Protein AF-A0A955DPU0-F1 (afdb_monomer_lite)

Foldseek 3Di:
DPPPLVVLLVQLVVQCVVVVQKAFQVSSVVSVRDPVSVVVCPVVQQWDDLDVRMIGGNPDDDDPCSQVVSCCSVQVQKDFDDPQVCVVVVNDPDDDPDTHIDHPPPDDDDD

Sequence (111 aa):
MVRSSTNSIKHAEQVFRQHGGVLRTREALSAGVHPRTLYALRDSGRINRLARGLYRMADSAPAENPDLMTVAGRIPRGVICLVSALAFHEITTQIPHAVDLALPRGMTTPA

pLDDT: mean 90.45, std 8.49, range [48.56, 97.31]

Radius of gyration: 16.49 Å; chains: 1; bounding box: 42×21×48 Å

Structure (mmCIF, N/CA/C/O backbone):
data_AF-A0A955DPU0-F1
#
_entry.id   AF-A0A955DPU0-F1
#
loop_
_atom_site.group_PDB
_atom_site.id
_atom_site.type_symbol
_atom_site.label_atom_id
_atom_site.label_alt_id
_atom_site.label_comp_id
_atom_site.label_asym_id
_atom_site.label_entity_id
_atom_site.label_seq_id
_atom_site.pdbx_PDB_ins_code
_atom_site.Cartn_x
_atom_site.Cartn_y
_atom_site.Cartn_z
_atom_site.occupancy
_atom_site.B_iso_or_equiv
_atom_site.auth_seq_id
_atom_site.auth_comp_id
_atom_site.auth_asym_id
_atom_site.auth_atom_id
_atom_site.pdbx_PDB_model_num
ATOM 1 N N . MET A 1 1 ? -21.039 5.825 29.211 1.00 48.56 1 MET A N 1
ATOM 2 C CA . MET A 1 1 ? -21.238 5.265 27.852 1.00 48.56 1 MET A CA 1
ATOM 3 C C . MET A 1 1 ? -19.940 5.324 27.017 1.00 48.56 1 MET A C 1
ATOM 5 O O . MET A 1 1 ? -19.936 5.885 25.937 1.00 48.56 1 MET A O 1
ATOM 9 N N . VAL A 1 2 ? -18.811 4.775 27.504 1.00 55.69 2 VAL A N 1
ATOM 10 C CA . VAL A 1 2 ? -17.473 4.926 26.855 1.00 55.69 2 VAL A CA 1
ATOM 11 C C . VAL A 1 2 ? -16.869 3.583 26.396 1.00 55.69 2 VAL A C 1
ATOM 13 O O . VAL A 1 2 ? -15.933 3.548 25.607 1.00 55.69 2 VAL A O 1
ATOM 16 N N . ARG A 1 3 ? -17.426 2.445 26.833 1.00 54.84 3 ARG A N 1
ATOM 17 C CA . ARG A 1 3 ? -16.811 1.118 26.636 1.00 54.84 3 ARG A CA 1
ATOM 18 C C . ARG A 1 3 ? -16.886 0.577 25.199 1.00 54.84 3 ARG A C 1
ATOM 20 O O . ARG A 1 3 ? -15.986 -0.153 24.796 1.00 54.84 3 ARG A O 1
ATOM 27 N N . SER A 1 4 ? -17.902 0.948 24.417 1.00 62.66 4 SER A N 1
ATOM 28 C CA . SER A 1 4 ? -18.098 0.391 23.067 1.00 62.66 4 SER A CA 1
ATOM 29 C C . SER A 1 4 ? -17.116 0.953 22.032 1.00 62.66 4 SER A C 1
ATOM 31 O O . SER A 1 4 ? -16.575 0.189 21.237 1.00 62.66 4 SER A O 1
ATOM 33 N N . SER A 1 5 ? -16.812 2.257 22.077 1.00 70.19 5 SER A N 1
ATOM 34 C CA . SER A 1 5 ? -15.921 2.906 21.098 1.00 70.19 5 SER A CA 1
ATOM 35 C C . SER A 1 5 ? -14.485 2.384 21.163 1.00 70.19 5 SER A C 1
ATOM 37 O O . SER A 1 5 ? -13.857 2.171 20.128 1.00 70.19 5 SER A O 1
ATOM 39 N N . THR A 1 6 ? -13.971 2.114 22.366 1.00 81.31 6 THR A N 1
ATOM 40 C CA . THR A 1 6 ? -12.628 1.542 22.549 1.00 81.31 6 THR A CA 1
ATOM 41 C C . THR A 1 6 ? -12.530 0.138 21.957 1.00 81.31 6 THR A C 1
ATOM 43 O O . THR A 1 6 ? -11.495 -0.218 21.398 1.00 81.31 6 THR A O 1
ATOM 46 N N . ASN A 1 7 ? -13.607 -0.651 22.042 1.00 89.19 7 ASN A N 1
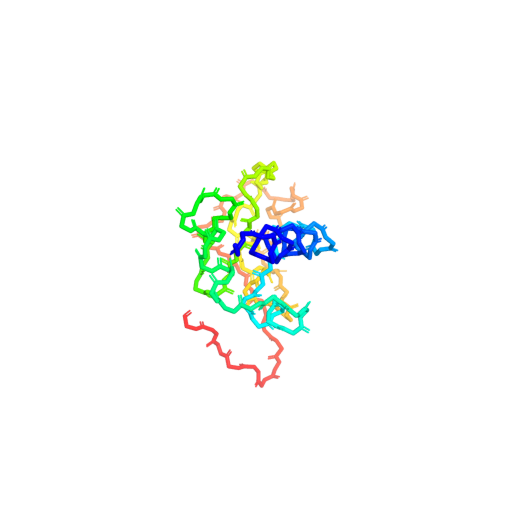ATOM 47 C CA . ASN A 1 7 ? -13.632 -1.994 21.469 1.00 89.19 7 ASN A CA 1
ATOM 48 C C . ASN A 1 7 ? -13.630 -1.946 19.934 1.00 89.19 7 ASN A C 1
ATOM 50 O O . ASN A 1 7 ? -12.864 -2.661 19.297 1.00 89.19 7 ASN A O 1
ATOM 54 N N . SER A 1 8 ? -14.404 -1.034 19.335 1.00 89.88 8 SER A N 1
ATOM 55 C CA . SER A 1 8 ? -14.409 -0.844 17.880 1.00 89.88 8 SER A CA 1
ATOM 56 C C . SER A 1 8 ? -13.043 -0.418 17.336 1.00 89.88 8 SER A C 1
ATOM 58 O O . SER A 1 8 ? -12.631 -0.920 16.294 1.00 89.88 8 SER A O 1
ATOM 60 N N . ILE A 1 9 ? -12.327 0.472 18.035 1.00 92.19 9 ILE A N 1
ATOM 61 C CA . ILE A 1 9 ? -10.972 0.893 17.638 1.00 92.19 9 ILE A CA 1
ATOM 62 C C . ILE A 1 9 ? -10.004 -0.292 17.699 1.00 92.19 9 ILE A C 1
ATOM 64 O O . ILE A 1 9 ? -9.310 -0.547 16.720 1.00 92.19 9 ILE A O 1
ATOM 68 N N . LYS A 1 10 ? -9.994 -1.045 18.807 1.00 92.69 10 LYS A N 1
ATOM 69 C CA . LYS A 1 10 ? -9.134 -2.232 18.951 1.00 92.69 10 LYS A CA 1
ATOM 70 C C . LYS A 1 10 ? -9.418 -3.283 17.880 1.00 92.69 10 LYS A C 1
ATOM 72 O O . LYS A 1 10 ? -8.486 -3.823 17.295 1.00 92.69 10 LYS A O 1
ATOM 77 N N . HIS A 1 11 ? -10.695 -3.547 17.607 1.00 93.56 11 HIS A N 1
ATOM 78 C CA . HIS A 1 11 ? -11.099 -4.468 16.550 1.00 93.56 11 HIS A CA 1
ATOM 79 C C . HIS A 1 11 ? -10.575 -4.011 15.186 1.00 93.56 11 HIS A C 1
ATOM 81 O O . HIS A 1 11 ? -9.980 -4.798 14.458 1.00 93.56 11 HIS A O 1
ATOM 87 N N . ALA A 1 12 ? -10.729 -2.728 14.865 1.00 94.38 12 ALA A N 1
ATOM 88 C CA . ALA A 1 12 ? -10.249 -2.190 13.605 1.00 94.38 12 ALA A CA 1
ATOM 89 C C . ALA A 1 12 ? -8.718 -2.280 13.473 1.00 94.38 12 ALA A C 1
ATOM 91 O O . ALA A 1 12 ? -8.234 -2.710 12.434 1.00 94.38 12 ALA A O 1
ATOM 92 N N . GLU A 1 13 ? -7.940 -1.985 14.516 1.00 94.69 13 GLU A N 1
ATOM 93 C CA . GLU A 1 13 ? -6.483 -2.204 14.481 1.00 94.69 13 GLU A CA 1
ATOM 94 C C . GLU A 1 13 ? -6.096 -3.666 14.289 1.00 94.69 13 GLU A C 1
ATOM 96 O O . GLU A 1 13 ? -5.170 -3.976 13.542 1.00 94.69 13 GLU A O 1
ATOM 101 N N . GLN A 1 14 ? -6.811 -4.575 14.950 1.00 94.81 14 GLN A N 1
ATOM 102 C CA . GLN A 1 14 ? -6.594 -6.003 14.774 1.00 94.81 14 GLN A CA 1
ATOM 103 C C . GLN A 1 14 ? -6.865 -6.426 13.326 1.00 94.81 14 GLN A C 1
ATOM 105 O O . GLN A 1 14 ? -6.072 -7.17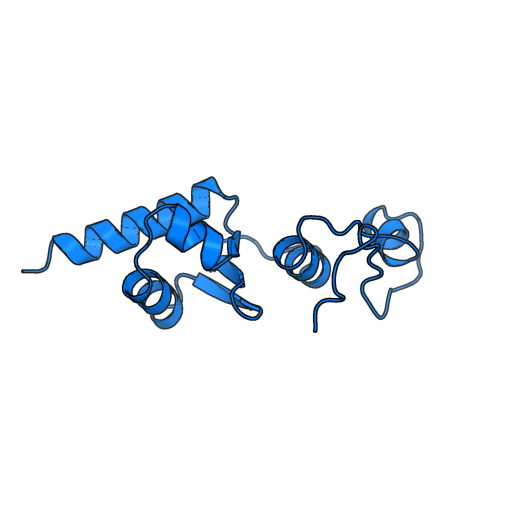5 12.760 1.00 94.81 14 GLN A O 1
ATOM 110 N N . VAL A 1 15 ? -7.924 -5.900 12.709 1.00 95.75 15 VAL A N 1
ATOM 111 C CA . VAL A 1 15 ? -8.233 -6.126 11.291 1.00 95.75 15 VAL A CA 1
ATOM 112 C C . VAL A 1 15 ? -7.089 -5.636 10.396 1.00 95.75 15 VAL A C 1
ATOM 114 O O 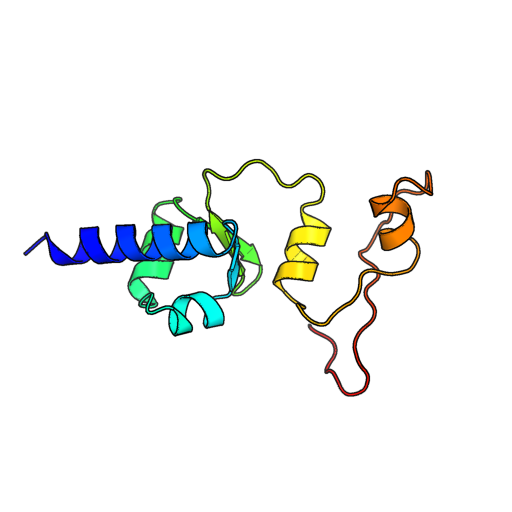. VAL A 1 15 ? -6.665 -6.377 9.511 1.00 95.75 15 VAL A O 1
ATOM 117 N N . PHE A 1 16 ? -6.523 -4.451 10.655 1.00 94.62 16 PHE A N 1
ATOM 118 C CA . PHE A 1 16 ? -5.336 -3.971 9.933 1.00 94.62 16 PHE A CA 1
ATOM 119 C C . PHE A 1 16 ? -4.140 -4.912 10.098 1.00 94.62 16 PHE A C 1
ATOM 121 O O . PHE A 1 16 ? -3.516 -5.281 9.106 1.00 94.62 16 PHE A O 1
ATOM 128 N N . ARG A 1 17 ? -3.836 -5.349 11.324 1.00 93.19 17 ARG A N 1
ATOM 129 C CA . ARG A 1 17 ? -2.724 -6.277 11.600 1.00 93.19 17 ARG A CA 1
ATOM 130 C C . ARG A 1 17 ? -2.878 -7.613 10.878 1.00 93.19 17 ARG A C 1
ATOM 132 O O . ARG A 1 17 ? -1.907 -8.113 10.324 1.00 93.19 17 ARG A O 1
ATOM 139 N N . GLN A 1 18 ? -4.092 -8.157 10.835 1.00 93.19 18 GLN A N 1
ATOM 140 C CA . GLN A 1 18 ? -4.393 -9.408 10.129 1.00 93.19 18 GLN A CA 1
ATOM 141 C C . GLN A 1 18 ? -4.194 -9.309 8.610 1.00 93.19 18 GLN A C 1
ATOM 143 O O . GLN A 1 18 ? -3.931 -10.320 7.969 1.00 93.19 18 GLN A O 1
ATOM 148 N N . HIS A 1 19 ? -4.270 -8.102 8.045 1.00 90.31 19 HIS A N 1
ATOM 149 C CA . HIS A 1 19 ? -4.075 -7.840 6.617 1.00 90.31 19 HIS A CA 1
ATOM 150 C C . HIS A 1 19 ? -2.688 -7.249 6.306 1.00 90.31 19 HIS A C 1
ATOM 152 O O . HIS A 1 19 ? -2.510 -6.552 5.312 1.00 90.31 19 HIS A O 1
ATOM 158 N N . GLY A 1 20 ? -1.690 -7.486 7.165 1.00 87.38 20 GLY A N 1
ATOM 159 C CA . GLY A 1 20 ? -0.320 -7.015 6.929 1.00 87.38 20 GLY A CA 1
ATOM 160 C C . GLY A 1 20 ? -0.136 -5.505 7.111 1.00 87.38 20 GLY A C 1
ATOM 161 O O . GLY A 1 20 ? 0.807 -4.922 6.586 1.00 87.38 20 GLY A O 1
ATOM 162 N N . GLY A 1 21 ? -1.040 -4.851 7.842 1.00 90.31 21 GLY A N 1
ATOM 163 C CA . GLY A 1 21 ? -0.945 -3.435 8.188 1.00 90.31 21 GLY A CA 1
ATOM 164 C C . GLY A 1 21 ? -1.418 -2.473 7.099 1.00 90.31 21 GLY A C 1
ATOM 165 O O . GLY A 1 21 ? -1.408 -1.270 7.350 1.00 90.31 21 GLY A O 1
ATOM 166 N N . VAL A 1 22 ? -1.872 -2.957 5.937 1.00 92.19 22 VAL A N 1
ATOM 167 C CA . VAL A 1 22 ? -2.383 -2.139 4.824 1.00 92.19 22 VAL A CA 1
ATOM 168 C C . VAL A 1 22 ? -3.762 -2.637 4.407 1.00 92.19 22 VAL A C 1
ATOM 170 O O . VAL A 1 22 ? -3.955 -3.826 4.188 1.00 92.19 22 VAL A O 1
ATOM 173 N N . LEU A 1 23 ? -4.727 -1.727 4.280 1.00 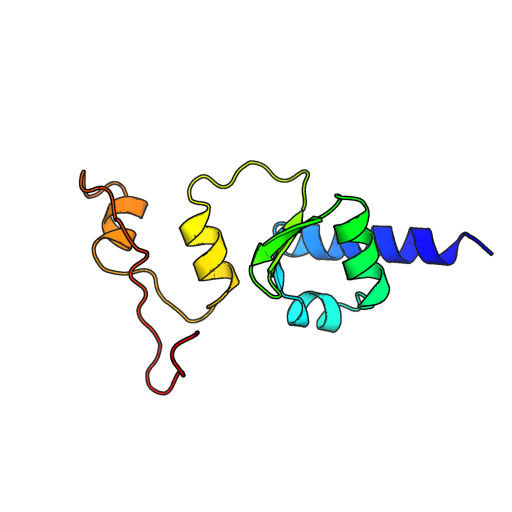93.94 23 LEU A N 1
ATOM 174 C CA . LEU A 1 23 ? -6.103 -2.069 3.922 1.00 93.94 23 LEU A CA 1
ATOM 175 C C . LEU A 1 23 ? -6.766 -1.008 3.057 1.00 93.94 23 LEU A C 1
ATOM 177 O O . LEU A 1 23 ? -6.623 0.204 3.271 1.00 93.94 23 LEU A O 1
ATOM 181 N N . ARG A 1 24 ? -7.593 -1.472 2.120 1.00 94.81 24 ARG A N 1
ATOM 182 C CA . ARG A 1 24 ? -8.540 -0.615 1.409 1.00 94.81 24 ARG A CA 1
ATOM 183 C C . ARG A 1 24 ? -9.748 -0.314 2.282 1.00 94.81 24 ARG A C 1
ATOM 185 O O . ARG A 1 24 ? -10.167 -1.133 3.094 1.00 94.81 24 ARG A O 1
ATOM 192 N N . THR A 1 25 ? -10.422 0.806 2.022 1.00 94.88 25 THR A N 1
ATOM 193 C CA . THR A 1 25 ? -11.716 1.107 2.658 1.00 94.88 25 THR A CA 1
ATOM 194 C C . THR A 1 25 ? -12.699 -0.042 2.471 1.00 94.88 25 THR A C 1
ATOM 196 O O . THR A 1 25 ? -13.302 -0.479 3.437 1.00 94.88 25 THR A O 1
ATOM 199 N N . ARG A 1 26 ? -12.843 -0.569 1.247 1.00 94.12 26 ARG A N 1
ATOM 200 C CA . ARG A 1 26 ? -13.792 -1.659 0.966 1.00 94.12 26 ARG A CA 1
ATOM 201 C C . ARG A 1 26 ? -13.487 -2.926 1.768 1.00 94.12 26 ARG A C 1
ATOM 203 O O . ARG A 1 26 ? -14.419 -3.560 2.247 1.00 94.12 26 ARG A O 1
ATOM 210 N N . GLU A 1 27 ? -12.212 -3.260 1.935 1.00 94.62 27 GLU A N 1
ATOM 211 C CA . GLU A 1 27 ? -11.769 -4.423 2.712 1.00 94.62 27 GLU A CA 1
ATOM 212 C C . GLU A 1 27 ? -12.029 -4.208 4.205 1.00 94.62 27 GLU A C 1
ATOM 214 O O . GLU A 1 27 ? -12.660 -5.048 4.836 1.00 94.62 27 GLU A O 1
ATOM 219 N N . ALA A 1 28 ? -11.667 -3.039 4.746 1.00 95.06 28 ALA A N 1
ATOM 220 C CA . ALA A 1 28 ? -11.941 -2.693 6.140 1.00 95.06 28 ALA A CA 1
ATOM 221 C C . ALA A 1 28 ? -13.447 -2.740 6.462 1.00 95.06 28 ALA A C 1
ATOM 223 O O . ALA A 1 28 ? -13.846 -3.320 7.469 1.00 95.06 28 ALA A O 1
ATOM 224 N N . LEU A 1 29 ? -14.291 -2.179 5.587 1.00 95.69 29 LEU A N 1
ATOM 225 C CA . LEU A 1 29 ? -15.750 -2.228 5.740 1.00 95.69 29 LEU A CA 1
ATOM 226 C C . LEU A 1 29 ? -16.281 -3.668 5.686 1.00 95.69 29 LEU A C 1
ATOM 228 O O . LEU A 1 29 ? -17.117 -4.039 6.506 1.00 95.69 29 LEU A O 1
ATOM 232 N N . SER A 1 30 ? -15.778 -4.482 4.752 1.00 95.06 30 SER A N 1
ATOM 233 C CA . SER A 1 30 ? -16.176 -5.893 4.613 1.00 95.06 30 SER A CA 1
ATOM 234 C C . SER A 1 30 ? -15.743 -6.737 5.815 1.00 95.06 30 SER A C 1
ATOM 236 O O . SER A 1 30 ? -16.422 -7.692 6.171 1.00 95.06 30 SER A O 1
ATOM 238 N N . ALA A 1 31 ? -14.653 -6.348 6.478 1.00 93.88 31 ALA A N 1
ATOM 239 C CA . ALA A 1 31 ? -14.162 -6.953 7.710 1.00 93.88 31 ALA A CA 1
ATOM 240 C C . ALA A 1 31 ? -14.877 -6.445 8.982 1.00 93.88 31 ALA A C 1
ATOM 242 O O . ALA A 1 31 ? -14.454 -6.769 10.087 1.00 93.88 31 ALA A O 1
ATOM 243 N N . GLY A 1 32 ? -15.948 -5.650 8.852 1.00 93.69 32 GLY A N 1
ATOM 244 C CA . GLY A 1 32 ? -16.760 -5.188 9.983 1.00 93.69 32 GLY A CA 1
ATOM 245 C C . GLY A 1 32 ? -16.295 -3.878 10.628 1.00 93.69 32 GLY A C 1
ATOM 246 O O . GLY A 1 32 ? -16.851 -3.454 11.644 1.00 93.69 32 GLY A O 1
ATOM 247 N N . VAL A 1 33 ? -15.316 -3.181 10.044 1.00 95.19 33 VAL A N 1
ATOM 248 C CA . VAL A 1 33 ? -14.901 -1.860 10.531 1.00 95.19 33 VAL A CA 1
ATOM 249 C C . VAL A 1 33 ? -15.914 -0.812 10.088 1.00 95.19 33 VAL A C 1
ATOM 251 O O . VAL A 1 33 ? -16.077 -0.541 8.904 1.00 95.19 33 VAL A O 1
ATOM 254 N N . HIS A 1 34 ? -16.571 -0.156 11.040 1.00 95.06 34 HIS A N 1
ATOM 255 C CA . HIS A 1 34 ? -17.498 0.929 10.725 1.00 95.06 34 HIS A CA 1
ATOM 256 C C . HIS A 1 34 ? -16.753 2.154 10.135 1.00 95.06 34 HIS A C 1
ATOM 258 O O . HIS A 1 34 ? -15.706 2.529 10.677 1.00 95.06 34 HIS A O 1
ATOM 264 N N . PRO A 1 35 ? -17.287 2.861 9.109 1.00 94.12 35 PRO A N 1
ATOM 265 C CA . PRO A 1 35 ? -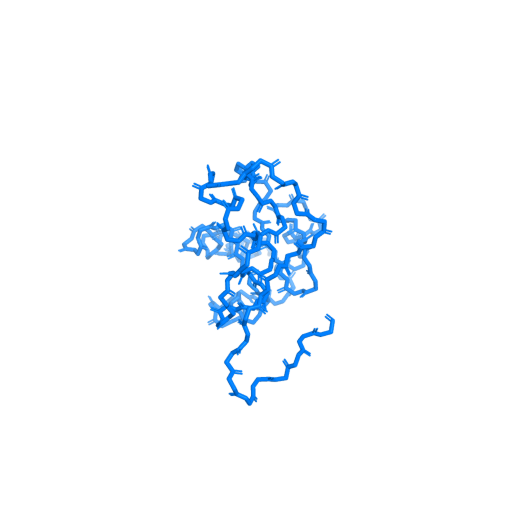16.613 4.008 8.482 1.00 94.12 35 PRO A CA 1
ATOM 266 C C . PRO A 1 35 ? -16.171 5.081 9.483 1.00 94.12 35 PRO A C 1
ATOM 268 O O . PRO A 1 35 ? -15.064 5.608 9.405 1.00 94.12 35 PRO A O 1
ATOM 271 N N . ARG A 1 36 ? -17.020 5.372 10.477 1.00 94.81 36 ARG A N 1
ATOM 272 C CA . ARG A 1 36 ? -16.708 6.324 11.556 1.00 94.81 36 ARG A CA 1
ATOM 273 C C . ARG A 1 36 ? -15.466 5.916 12.356 1.00 94.81 36 ARG A C 1
ATOM 275 O O . ARG A 1 36 ? -14.668 6.777 12.704 1.00 94.81 36 ARG A O 1
ATOM 282 N N . THR A 1 37 ? -15.295 4.624 12.629 1.00 95.56 37 THR A N 1
ATOM 283 C CA . THR A 1 37 ? -14.130 4.094 13.350 1.00 95.56 37 THR A CA 1
ATOM 284 C C . THR A 1 37 ? -12.872 4.195 12.496 1.00 95.56 37 THR A C 1
ATOM 286 O O . THR A 1 37 ? -11.829 4.599 12.999 1.00 95.56 37 THR A O 1
ATOM 289 N N . LEU A 1 38 ? -12.978 3.902 11.195 1.00 95.06 38 LEU A N 1
ATOM 290 C CA . LEU A 1 38 ? -11.873 4.064 10.248 1.00 95.06 38 LEU A CA 1
ATOM 291 C C . LEU A 1 38 ? -11.392 5.523 10.190 1.00 95.06 38 LEU A C 1
ATOM 293 O O . LEU A 1 38 ? -10.193 5.783 10.260 1.00 95.06 38 LEU A O 1
ATOM 297 N N . TYR A 1 39 ? -12.314 6.486 10.107 1.00 93.81 39 TYR A N 1
ATOM 298 C CA . TYR A 1 39 ? -11.948 7.903 10.127 1.00 93.81 39 TYR A CA 1
ATOM 299 C C . TYR A 1 39 ? -11.399 8.346 11.483 1.00 93.81 39 TYR A C 1
ATOM 301 O O . TYR A 1 39 ? -10.411 9.066 11.508 1.00 93.81 39 TYR A O 1
ATOM 309 N N . ALA A 1 40 ? -11.937 7.846 12.598 1.00 94.62 40 ALA A N 1
ATOM 310 C CA . ALA A 1 40 ? -11.380 8.123 13.922 1.00 94.62 40 ALA A CA 1
ATOM 311 C C . ALA A 1 40 ? -9.936 7.606 14.073 1.00 94.62 40 ALA A C 1
ATOM 313 O O . ALA A 1 40 ? -9.093 8.295 14.644 1.00 94.62 40 ALA A O 1
ATOM 314 N N . LEU A 1 41 ? -9.619 6.423 13.534 1.00 94.75 41 LEU A N 1
ATOM 315 C CA . LEU A 1 41 ? -8.248 5.898 13.477 1.00 94.75 41 LEU A CA 1
ATOM 316 C C . LEU A 1 41 ? -7.323 6.801 12.653 1.00 94.75 41 LEU A C 1
ATOM 318 O O . LEU A 1 41 ? -6.194 7.054 13.066 1.00 94.75 41 LEU A O 1
ATOM 322 N N . ARG A 1 42 ? -7.802 7.295 11.504 1.00 95.25 42 ARG A N 1
ATOM 323 C CA . ARG A 1 42 ? -7.045 8.224 10.651 1.00 95.25 42 ARG A CA 1
ATOM 324 C C . ARG A 1 42 ? -6.791 9.543 11.375 1.00 95.25 42 ARG A C 1
ATOM 326 O O . ARG A 1 42 ? -5.661 10.008 11.416 1.00 95.25 42 ARG A O 1
ATOM 333 N N . ASP A 1 43 ? -7.836 10.130 11.947 1.00 94.62 43 ASP A N 1
ATOM 334 C CA . ASP A 1 43 ? -7.782 11.456 12.571 1.00 94.62 43 ASP A CA 1
ATOM 335 C C . ASP A 1 43 ? -6.965 11.440 13.870 1.00 94.62 43 ASP A C 1
ATOM 337 O O . ASP A 1 43 ? -6.350 12.439 14.225 1.00 94.62 43 ASP A O 1
ATOM 341 N N . SER A 1 44 ? -6.899 10.289 14.548 1.00 94.19 44 SER A N 1
ATOM 342 C CA . SER A 1 44 ? -6.006 10.064 15.694 1.00 94.19 44 SER A CA 1
ATOM 343 C C . SER A 1 44 ? -4.571 9.682 15.310 1.00 94.19 44 SER A C 1
ATOM 345 O O . SER A 1 44 ? -3.758 9.442 16.199 1.00 94.19 44 SER A O 1
ATOM 347 N N . GLY A 1 45 ? -4.245 9.594 14.015 1.00 93.88 45 GLY A N 1
ATOM 348 C CA . GLY A 1 45 ? -2.902 9.259 13.532 1.00 93.88 45 GLY A CA 1
ATOM 349 C C . GLY A 1 45 ? -2.491 7.797 13.724 1.00 93.88 45 GLY A C 1
ATOM 350 O O . GLY A 1 45 ? -1.326 7.466 13.541 1.00 93.88 45 GLY A O 1
ATOM 351 N N . ARG A 1 46 ? -3.420 6.899 14.079 1.00 94.56 46 ARG A N 1
ATOM 352 C CA . ARG A 1 46 ? -3.143 5.455 14.236 1.00 94.56 46 ARG A CA 1
ATOM 353 C C . ARG A 1 46 ? -3.011 4.750 12.888 1.00 94.56 46 ARG A C 1
ATOM 355 O O . ARG A 1 46 ? -2.308 3.748 12.771 1.00 94.56 46 ARG A O 1
ATOM 362 N N . ILE A 1 47 ? -3.663 5.293 11.861 1.00 95.31 47 ILE A N 1
ATOM 363 C CA . ILE A 1 47 ? -3.474 4.896 10.466 1.00 95.31 47 ILE A CA 1
ATOM 364 C C . ILE A 1 47 ? -3.168 6.121 9.604 1.00 95.31 47 ILE A C 1
ATOM 366 O O . ILE A 1 47 ? -3.740 7.193 9.792 1.00 95.31 47 ILE A O 1
ATOM 370 N N . ASN A 1 48 ? -2.326 5.926 8.597 1.00 94.31 48 ASN A N 1
ATOM 371 C CA . ASN A 1 48 ? -1.971 6.914 7.593 1.00 94.31 48 ASN A CA 1
ATOM 372 C C . ASN A 1 48 ? -2.647 6.581 6.266 1.00 94.31 48 ASN A C 1
ATOM 374 O O . ASN A 1 48 ? -2.744 5.420 5.865 1.00 94.31 48 ASN A O 1
ATOM 378 N N . ARG A 1 49 ? -3.111 7.607 5.553 1.00 93.00 49 ARG A N 1
ATOM 379 C CA . ARG A 1 49 ? -3.675 7.441 4.212 1.00 93.00 49 ARG A CA 1
ATOM 380 C C . ARG A 1 49 ? -2.540 7.417 3.189 1.00 93.00 49 ARG A C 1
ATOM 382 O O . ARG A 1 49 ? -1.863 8.422 3.026 1.00 93.00 49 ARG A O 1
ATOM 389 N N . LEU A 1 50 ? -2.382 6.297 2.489 1.00 91.00 50 LEU A N 1
ATOM 390 C CA . LEU A 1 50 ? -1.421 6.150 1.390 1.00 91.00 50 LEU A CA 1
ATOM 391 C C . LEU A 1 50 ? -1.970 6.721 0.082 1.00 91.00 50 LEU A C 1
ATOM 393 O O . LEU A 1 50 ? -1.300 7.455 -0.630 1.00 91.00 50 LEU A O 1
ATOM 397 N N . ALA A 1 51 ? -3.229 6.404 -0.215 1.00 90.06 51 ALA A N 1
ATOM 398 C CA . ALA A 1 51 ? -3.936 6.888 -1.393 1.00 90.06 51 ALA A CA 1
ATOM 399 C C . ALA A 1 51 ? -5.436 7.006 -1.093 1.00 90.06 51 ALA A C 1
ATOM 401 O O . ALA A 1 51 ? -5.916 6.732 0.014 1.00 90.06 51 ALA A O 1
ATOM 402 N N . ARG A 1 52 ? -6.239 7.427 -2.075 1.00 89.06 52 ARG A N 1
ATOM 403 C CA . ARG A 1 52 ? -7.696 7.440 -1.902 1.00 89.06 52 ARG A CA 1
ATOM 404 C C . ARG A 1 52 ? -8.220 6.033 -1.628 1.00 89.06 52 ARG A C 1
ATOM 406 O O . ARG A 1 52 ? -8.193 5.175 -2.497 1.00 89.06 52 ARG A O 1
ATOM 413 N N . GLY A 1 53 ? -8.749 5.853 -0.419 1.00 92.06 53 GLY A N 1
ATOM 414 C CA . GLY A 1 53 ? -9.318 4.590 0.023 1.00 92.06 53 GLY A CA 1
ATOM 415 C C . GLY A 1 53 ? -8.286 3.511 0.342 1.00 92.06 53 GLY A C 1
ATOM 416 O O . GLY A 1 53 ? -8.690 2.360 0.420 1.00 92.06 53 GLY A O 1
ATOM 417 N N . LEU A 1 54 ? -7.005 3.862 0.517 1.00 94.62 54 LEU A N 1
ATOM 418 C CA . LEU A 1 54 ? -5.931 2.954 0.924 1.00 94.62 54 LEU A CA 1
ATOM 419 C C . LEU A 1 54 ? -5.231 3.516 2.163 1.00 94.62 54 LEU A C 1
ATOM 421 O O . LEU A 1 54 ? -4.779 4.667 2.158 1.00 94.62 54 LEU A O 1
ATOM 425 N N . TYR A 1 55 ? -5.147 2.705 3.209 1.00 94.94 55 TYR A N 1
ATOM 426 C CA . TYR A 1 55 ? -4.627 3.094 4.513 1.00 94.94 55 TYR A CA 1
ATOM 427 C C . TYR A 1 55 ? -3.566 2.106 4.978 1.00 94.94 55 TYR A C 1
ATOM 429 O O . TYR A 1 55 ? -3.664 0.920 4.679 1.00 94.94 55 TYR A O 1
ATOM 437 N N . ARG A 1 56 ? -2.592 2.591 5.747 1.00 94.12 56 ARG A N 1
ATOM 438 C CA . ARG A 1 56 ? -1.607 1.771 6.458 1.00 94.12 56 ARG A CA 1
ATOM 439 C C . ARG A 1 56 ? -1.599 2.094 7.942 1.00 94.12 56 ARG A C 1
ATOM 441 O O . ARG A 1 56 ? -1.878 3.236 8.293 1.00 94.12 56 ARG A O 1
ATOM 448 N N . MET A 1 57 ? -1.235 1.155 8.806 1.00 94.62 57 MET A N 1
ATOM 449 C CA . MET A 1 57 ? -0.971 1.494 10.205 1.00 94.62 57 MET A CA 1
ATOM 450 C C . MET A 1 57 ? 0.248 2.410 10.330 1.00 94.62 57 MET A C 1
ATOM 452 O O . MET A 1 57 ? 1.216 2.298 9.574 1.00 94.62 57 MET A O 1
ATOM 456 N N . ALA A 1 58 ? 0.182 3.338 11.281 1.00 92.56 58 ALA A N 1
ATOM 457 C CA . ALA A 1 58 ? 1.248 4.304 11.521 1.00 92.56 58 ALA A CA 1
ATOM 458 C C . ALA A 1 58 ? 2.465 3.693 12.235 1.00 92.56 58 ALA A C 1
ATOM 460 O O . ALA A 1 58 ? 3.571 4.191 12.058 1.00 92.56 58 ALA A O 1
ATOM 461 N N . ASP A 1 59 ? 2.271 2.607 12.990 1.00 90.69 59 ASP A N 1
ATOM 462 C CA . ASP A 1 59 ? 3.322 1.874 13.713 1.00 90.69 59 ASP A CA 1
ATOM 463 C C . ASP A 1 59 ? 4.079 0.857 12.837 1.00 90.69 59 ASP A C 1
ATOM 465 O O . ASP A 1 59 ? 5.034 0.232 13.294 1.00 90.69 59 ASP A O 1
ATOM 469 N N . SER A 1 60 ? 3.673 0.676 11.576 1.00 84.56 60 SER A N 1
ATOM 470 C CA . SER A 1 60 ? 4.339 -0.248 10.657 1.00 84.56 60 SER A CA 1
ATOM 471 C C . SER A 1 60 ? 5.678 0.310 10.178 1.00 84.56 60 SER A C 1
ATOM 473 O O . SER A 1 60 ? 5.796 1.508 9.894 1.00 84.56 60 SER A O 1
ATOM 475 N N . ALA A 1 61 ? 6.664 -0.578 10.011 1.00 82.38 61 ALA A N 1
ATOM 476 C CA . ALA A 1 61 ? 7.967 -0.229 9.453 1.00 82.38 61 ALA A CA 1
ATOM 477 C C . ALA A 1 61 ? 7.814 0.542 8.124 1.00 82.38 61 ALA A C 1
ATOM 479 O O . ALA A 1 61 ? 6.849 0.295 7.382 1.00 82.38 61 ALA A O 1
ATOM 480 N N . PRO A 1 62 ? 8.709 1.503 7.826 1.00 81.19 62 PRO A N 1
ATOM 481 C CA . PRO A 1 62 ? 8.736 2.153 6.523 1.00 81.19 62 PRO A CA 1
ATOM 482 C C . PRO A 1 62 ? 8.774 1.101 5.414 1.00 81.19 62 PRO A C 1
ATOM 484 O O . PRO A 1 62 ? 9.513 0.125 5.507 1.00 81.19 62 PRO A O 1
ATOM 487 N N . ALA A 1 63 ? 7.950 1.282 4.385 1.00 82.81 63 ALA A N 1
ATOM 488 C CA . ALA A 1 63 ? 8.000 0.403 3.229 1.00 82.81 63 ALA A CA 1
ATOM 489 C C . ALA A 1 63 ? 9.305 0.658 2.472 1.00 82.81 63 ALA A C 1
ATOM 491 O O . ALA A 1 63 ? 9.605 1.812 2.175 1.00 82.81 63 ALA A O 1
ATOM 492 N N . GLU A 1 64 ? 10.031 -0.406 2.131 1.00 83.75 64 GLU A N 1
ATOM 493 C CA . GLU A 1 64 ? 11.239 -0.325 1.299 1.00 83.75 64 GLU A CA 1
ATOM 494 C C . GLU A 1 64 ? 10.931 0.335 -0.050 1.00 83.75 64 GLU A C 1
ATOM 496 O O . GLU A 1 64 ? 11.663 1.201 -0.515 1.00 83.75 64 GLU A O 1
ATOM 501 N N . ASN A 1 65 ? 9.784 -0.024 -0.633 1.00 87.44 65 ASN A N 1
ATOM 502 C CA . ASN A 1 65 ? 9.292 0.506 -1.898 1.00 87.44 65 ASN A CA 1
ATOM 503 C C . ASN A 1 65 ? 7.881 1.098 -1.708 1.00 87.44 65 ASN A C 1
ATOM 505 O O . ASN A 1 65 ? 6.881 0.415 -1.969 1.00 87.44 65 ASN A O 1
ATOM 509 N N . PRO A 1 66 ? 7.757 2.346 -1.216 1.00 87.62 66 PRO A N 1
ATOM 510 C CA . PRO A 1 66 ? 6.465 2.937 -0.856 1.00 87.62 66 PRO A CA 1
ATOM 511 C C . PRO A 1 66 ? 5.524 3.098 -2.058 1.00 87.62 66 PRO A C 1
ATOM 513 O O . PRO A 1 66 ? 4.311 2.899 -1.920 1.00 87.62 66 PRO A O 1
ATOM 516 N N . ASP A 1 67 ? 6.074 3.384 -3.238 1.00 89.94 67 ASP A N 1
ATOM 517 C CA . ASP A 1 67 ? 5.302 3.512 -4.474 1.00 89.94 67 ASP A CA 1
ATOM 518 C C . ASP A 1 67 ? 4.744 2.159 -4.922 1.00 89.94 67 ASP A C 1
ATOM 520 O O . ASP A 1 67 ? 3.545 2.041 -5.186 1.00 89.94 67 ASP A O 1
ATOM 524 N N . LEU A 1 68 ? 5.570 1.105 -4.905 1.00 91.31 68 LEU A N 1
ATOM 525 C CA . LEU A 1 68 ? 5.131 -0.253 -5.241 1.00 91.31 68 LEU A CA 1
ATOM 526 C C . LEU A 1 68 ? 4.078 -0.766 -4.254 1.00 91.31 68 LEU A C 1
ATOM 528 O O . LEU A 1 68 ? 3.056 -1.301 -4.682 1.00 91.31 68 LEU A O 1
ATOM 532 N N . MET A 1 69 ? 4.267 -0.540 -2.949 1.00 90.56 69 MET A N 1
ATOM 533 C CA . MET A 1 69 ? 3.270 -0.878 -1.926 1.00 90.56 69 MET A CA 1
ATOM 534 C C . MET A 1 69 ? 1.936 -0.170 -2.200 1.00 90.56 69 MET A C 1
ATOM 536 O O . MET A 1 69 ? 0.870 -0.783 -2.123 1.00 90.56 69 MET A O 1
ATOM 540 N N . THR A 1 70 ? 1.982 1.119 -2.542 1.00 92.00 70 THR A N 1
ATOM 541 C CA . THR A 1 70 ? 0.780 1.909 -2.829 1.00 92.00 70 THR A CA 1
ATOM 542 C C . THR A 1 70 ? 0.070 1.405 -4.084 1.00 92.00 70 THR A C 1
ATOM 544 O O . THR A 1 70 ? -1.152 1.241 -4.072 1.00 92.00 70 THR A O 1
ATOM 547 N N . VAL A 1 71 ? 0.809 1.111 -5.157 1.00 92.12 71 VAL A N 1
ATOM 548 C CA . VAL A 1 71 ? 0.251 0.611 -6.422 1.00 92.12 71 VAL A CA 1
ATOM 549 C C . VAL A 1 71 ? -0.327 -0.794 -6.261 1.00 92.12 71 VAL A C 1
ATOM 551 O O . VAL A 1 71 ? -1.482 -1.008 -6.637 1.00 92.12 71 VAL A O 1
ATOM 554 N N . ALA A 1 72 ? 0.395 -1.720 -5.627 1.00 90.38 72 ALA A N 1
ATOM 555 C CA . ALA A 1 72 ? -0.098 -3.067 -5.326 1.00 90.38 72 ALA A CA 1
ATOM 556 C C . ALA A 1 72 ? -1.360 -3.011 -4.444 1.00 90.38 72 ALA A C 1
ATOM 558 O O . ALA A 1 72 ? -2.390 -3.629 -4.736 1.00 90.38 72 ALA A O 1
ATOM 559 N N . GLY A 1 73 ? -1.328 -2.157 -3.417 1.00 90.06 73 GLY A N 1
ATOM 560 C CA . GLY A 1 73 ? -2.457 -1.889 -2.535 1.00 90.06 73 GLY A CA 1
ATOM 561 C C . GLY A 1 73 ? -3.639 -1.205 -3.226 1.00 90.06 73 GLY A C 1
ATOM 562 O O . GLY A 1 73 ? -4.762 -1.319 -2.744 1.00 90.06 73 GLY A O 1
ATOM 563 N N . ARG A 1 74 ? -3.445 -0.537 -4.369 1.00 90.19 74 ARG A N 1
ATOM 564 C CA . ARG A 1 74 ? -4.505 0.124 -5.150 1.00 90.19 74 ARG A CA 1
ATOM 565 C C . ARG A 1 74 ? -5.042 -0.747 -6.286 1.00 90.19 74 ARG A C 1
ATOM 567 O O . ARG A 1 74 ? -6.236 -0.692 -6.587 1.00 90.19 74 ARG A O 1
ATOM 574 N N . ILE A 1 75 ? -4.217 -1.612 -6.869 1.00 91.50 75 ILE A N 1
ATOM 575 C CA . ILE A 1 75 ? -4.524 -2.400 -8.069 1.00 91.50 75 ILE A CA 1
ATOM 576 C C . ILE A 1 75 ? -4.088 -3.853 -7.816 1.00 91.50 75 ILE A C 1
ATOM 578 O O . ILE A 1 75 ? -3.031 -4.277 -8.264 1.00 91.50 75 ILE A O 1
ATOM 582 N N . PRO A 1 76 ? -4.903 -4.652 -7.100 1.00 88.75 76 PRO A N 1
ATOM 583 C CA . PRO A 1 76 ? -4.451 -5.923 -6.531 1.00 88.75 76 PRO A CA 1
ATOM 584 C C . PRO A 1 76 ? -4.332 -7.027 -7.592 1.00 88.75 76 PRO A C 1
ATOM 586 O O . PRO A 1 76 ? -3.772 -8.083 -7.340 1.00 88.75 76 PRO A O 1
ATOM 589 N N 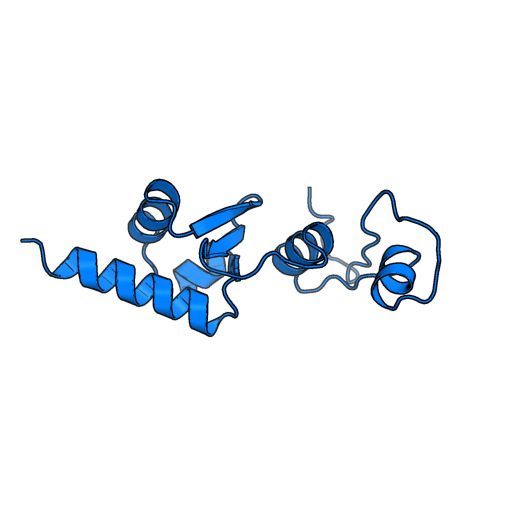. ARG A 1 77 ? -4.905 -6.794 -8.780 1.00 91.69 77 ARG A N 1
ATOM 590 C CA . ARG A 1 77 ? -4.831 -7.682 -9.946 1.00 91.69 77 ARG A CA 1
ATOM 591 C C . ARG A 1 77 ? -3.804 -7.206 -10.976 1.00 91.69 77 ARG A C 1
ATOM 593 O O . ARG A 1 77 ? -3.692 -7.832 -12.025 1.00 91.69 77 ARG A O 1
ATOM 600 N N . GLY A 1 78 ? -3.152 -6.069 -10.731 1.00 92.50 78 GLY A N 1
ATOM 601 C CA . GLY A 1 78 ? -2.090 -5.563 -11.588 1.00 92.50 78 GLY A CA 1
ATOM 602 C C . GLY A 1 78 ? -0.789 -6.302 -11.301 1.00 92.50 78 GLY A C 1
ATOM 603 O O . GLY A 1 78 ? -0.566 -6.747 -10.177 1.00 92.50 78 GLY A O 1
ATOM 604 N N . VAL A 1 79 ? 0.060 -6.429 -12.313 1.00 94.56 79 VAL A N 1
ATOM 605 C CA . VAL A 1 79 ? 1.372 -7.075 -12.198 1.00 94.56 79 VAL A CA 1
ATOM 606 C C . VAL A 1 79 ? 2.445 -6.034 -12.483 1.00 94.56 79 VAL A C 1
ATOM 608 O O . VAL A 1 79 ? 2.399 -5.391 -13.530 1.00 94.56 79 VAL A O 1
ATOM 611 N N . ILE A 1 80 ? 3.391 -5.848 -11.558 1.00 95.12 80 ILE A N 1
ATOM 612 C CA . ILE A 1 80 ? 4.542 -4.954 -11.759 1.00 95.12 80 ILE A CA 1
ATOM 613 C C . ILE A 1 80 ? 5.379 -5.516 -12.911 1.00 95.12 80 ILE A C 1
ATOM 615 O O . ILE A 1 80 ? 5.656 -6.716 -12.941 1.00 95.12 80 ILE A O 1
ATOM 619 N N . CYS A 1 81 ? 5.751 -4.678 -13.875 1.00 95.62 81 CYS A N 1
ATOM 620 C CA . CYS A 1 81 ? 6.440 -5.124 -15.086 1.00 95.62 81 CYS A CA 1
ATOM 621 C C . CYS A 1 81 ? 7.592 -4.188 -15.481 1.00 95.62 81 CYS A C 1
ATOM 623 O O . CYS A 1 81 ? 7.912 -3.246 -14.760 1.00 95.62 81 CYS A O 1
ATOM 625 N N . LEU A 1 82 ? 8.249 -4.496 -16.607 1.00 96.06 82 LEU A N 1
ATOM 626 C CA . LEU A 1 82 ? 9.290 -3.671 -17.234 1.00 96.06 82 LEU A CA 1
ATOM 627 C C . LEU A 1 82 ? 10.380 -3.216 -16.244 1.00 96.06 82 LEU A C 1
ATOM 629 O O . LEU A 1 82 ? 10.882 -4.030 -15.466 1.00 96.06 82 LEU A O 1
ATOM 633 N N . VAL A 1 83 ? 10.774 -1.940 -16.289 1.00 95.62 83 VAL A N 1
ATOM 634 C CA . VAL A 1 83 ? 11.897 -1.410 -15.508 1.00 95.62 83 VAL A CA 1
ATOM 635 C C . VAL A 1 83 ? 11.585 -1.468 -14.017 1.00 95.62 83 VAL A C 1
ATOM 637 O O . VAL A 1 83 ? 12.474 -1.781 -13.233 1.00 95.62 83 VAL A O 1
ATOM 640 N N . SER A 1 84 ? 10.328 -1.260 -13.613 1.00 95.75 84 SER A N 1
ATOM 641 C CA . SER A 1 84 ? 9.931 -1.382 -12.206 1.00 95.75 84 SER A CA 1
ATOM 642 C C . SER A 1 84 ? 10.135 -2.792 -11.653 1.00 95.75 84 SER A C 1
ATOM 644 O O . SER A 1 84 ? 10.607 -2.936 -10.528 1.00 95.75 84 SER A O 1
ATOM 646 N N . ALA A 1 85 ? 9.827 -3.833 -12.434 1.00 95.69 85 ALA A N 1
ATOM 647 C CA . ALA A 1 85 ? 10.061 -5.215 -12.014 1.00 95.69 85 ALA A CA 1
ATOM 648 C C . ALA A 1 85 ? 11.558 -5.535 -11.929 1.00 95.69 85 ALA A C 1
ATOM 650 O O . ALA A 1 85 ? 12.004 -6.154 -10.966 1.00 95.69 85 ALA A O 1
ATOM 651 N N . LEU A 1 86 ? 12.341 -5.081 -12.911 1.00 96.25 86 LEU A N 1
ATOM 652 C CA . LEU A 1 86 ? 13.793 -5.266 -12.902 1.00 96.25 86 LEU A CA 1
ATOM 653 C C . LEU A 1 86 ? 14.444 -4.557 -11.711 1.00 96.25 86 LEU A C 1
ATOM 655 O O . LEU A 1 86 ? 15.314 -5.137 -11.070 1.00 96.25 86 LEU A O 1
ATOM 659 N N . ALA A 1 87 ? 14.013 -3.331 -11.404 1.00 94.44 87 ALA A N 1
ATOM 660 C CA . ALA A 1 87 ? 14.521 -2.558 -10.276 1.00 94.44 87 ALA A CA 1
ATOM 661 C C . ALA A 1 87 ? 14.154 -3.212 -8.939 1.00 94.44 87 ALA A C 1
ATOM 663 O O . ALA A 1 87 ? 15.005 -3.327 -8.065 1.00 94.44 87 ALA A O 1
ATOM 664 N N . PHE A 1 88 ? 12.921 -3.713 -8.803 1.00 93.25 88 PHE A N 1
ATOM 665 C CA . PHE A 1 88 ? 12.478 -4.427 -7.603 1.00 93.25 88 PHE A CA 1
ATOM 666 C C . PHE A 1 88 ? 13.279 -5.709 -7.331 1.00 93.25 88 PHE A C 1
ATOM 668 O O . PHE A 1 88 ? 13.510 -6.054 -6.178 1.00 93.25 88 PHE A O 1
ATOM 675 N N . HIS A 1 89 ? 13.712 -6.407 -8.382 1.00 94.44 89 HIS A N 1
ATOM 676 C CA . HIS A 1 89 ? 14.536 -7.614 -8.271 1.00 94.44 89 HIS A CA 1
ATOM 677 C C . HIS A 1 89 ? 16.050 -7.343 -8.303 1.00 94.44 89 HIS A C 1
ATOM 679 O O . HIS A 1 89 ? 16.820 -8.293 -8.407 1.00 94.44 89 HIS A O 1
ATOM 685 N N . GLU A 1 90 ? 16.478 -6.077 -8.240 1.00 94.62 90 GLU A N 1
ATOM 686 C CA . GLU A 1 90 ? 17.894 -5.670 -8.273 1.00 94.62 90 GLU A CA 1
ATOM 687 C C . GLU A 1 90 ? 18.650 -6.126 -9.544 1.00 94.62 90 GLU A C 1
ATOM 689 O O . GLU A 1 90 ? 19.863 -6.321 -9.542 1.00 94.62 90 GLU A O 1
ATOM 694 N N . ILE A 1 91 ? 17.935 -6.276 -10.667 1.00 97.31 91 ILE A N 1
ATOM 695 C CA . ILE A 1 91 ? 18.479 -6.737 -11.964 1.00 97.31 91 ILE A CA 1
ATOM 696 C C . ILE A 1 91 ? 18.928 -5.554 -12.846 1.00 97.31 91 ILE A C 1
ATOM 698 O O . ILE A 1 91 ? 19.565 -5.737 -13.882 1.00 97.31 91 ILE A O 1
ATOM 702 N N . THR A 1 92 ? 18.615 -4.317 -12.457 1.00 95.88 92 THR A N 1
ATOM 703 C CA . THR A 1 92 ? 18.996 -3.097 -13.186 1.00 95.88 92 THR A CA 1
ATOM 704 C C . THR A 1 92 ? 19.537 -2.029 -12.242 1.00 95.88 92 THR A C 1
ATOM 706 O O . THR A 1 92 ? 19.154 -1.965 -11.078 1.00 95.88 92 THR A O 1
ATOM 709 N N . THR A 1 93 ? 20.399 -1.155 -12.762 1.00 95.06 93 THR A N 1
ATOM 710 C CA . THR A 1 93 ? 20.868 0.064 -12.080 1.00 95.06 93 THR A CA 1
ATOM 711 C C . THR A 1 93 ? 20.052 1.300 -12.461 1.00 95.06 93 THR A C 1
ATOM 713 O O . THR A 1 93 ? 20.273 2.388 -11.929 1.00 95.06 93 THR A O 1
ATOM 716 N N . GLN A 1 94 ? 19.107 1.155 -13.394 1.00 94.00 94 GLN A N 1
ATOM 717 C CA . GLN A 1 94 ? 18.217 2.234 -13.794 1.00 94.00 94 GLN A CA 1
ATOM 718 C C . GLN A 1 94 ? 17.222 2.545 -12.672 1.00 94.00 94 GLN A C 1
ATOM 720 O O . GLN A 1 94 ? 16.505 1.661 -12.209 1.00 94.00 94 GLN A O 1
ATOM 725 N N . ILE A 1 95 ? 17.129 3.820 -12.292 1.00 91.12 95 ILE A N 1
ATOM 726 C CA . ILE A 1 95 ? 16.120 4.302 -11.345 1.00 91.12 95 ILE A CA 1
ATOM 727 C C . ILE A 1 95 ? 14.809 4.537 -12.118 1.00 91.12 95 ILE A C 1
ATOM 729 O O . ILE A 1 95 ? 14.776 5.413 -12.987 1.00 91.12 95 ILE A O 1
ATOM 733 N N . PRO A 1 96 ? 13.729 3.776 -11.856 1.00 91.81 96 PRO A N 1
ATOM 734 C CA . PRO A 1 96 ? 12.451 3.990 -12.524 1.00 91.81 96 PRO A CA 1
ATOM 735 C C . PRO A 1 96 ? 11.820 5.321 -12.087 1.00 91.81 96 PRO A C 1
ATOM 737 O O . PRO A 1 96 ? 11.704 5.608 -10.900 1.00 91.81 96 PRO A O 1
ATOM 740 N N . HIS A 1 97 ? 11.374 6.129 -13.054 1.00 91.38 97 HIS A N 1
ATOM 741 C CA . HIS A 1 97 ? 10.676 7.402 -12.797 1.00 91.38 97 HIS A CA 1
ATOM 742 C C . HIS A 1 97 ? 9.157 7.246 -12.633 1.00 91.38 97 HIS A C 1
ATOM 744 O O . HIS A 1 97 ? 8.465 8.197 -12.275 1.00 91.38 97 HIS A O 1
ATOM 750 N N . ALA A 1 98 ? 8.635 6.057 -12.929 1.00 92.75 98 ALA A N 1
ATOM 751 C CA . ALA A 1 98 ? 7.235 5.689 -12.799 1.00 92.75 98 ALA A CA 1
ATOM 752 C C . ALA A 1 98 ? 7.128 4.199 -12.453 1.00 92.75 98 ALA A C 1
ATOM 754 O O . ALA A 1 98 ? 8.074 3.436 -12.657 1.00 92.75 98 ALA A O 1
ATOM 755 N N . VAL A 1 99 ? 5.966 3.791 -11.939 1.00 93.19 99 VAL A N 1
ATOM 756 C CA . VAL A 1 99 ? 5.653 2.376 -11.725 1.00 93.19 99 VAL A CA 1
ATOM 757 C C . VAL A 1 99 ? 4.995 1.812 -12.979 1.00 93.19 99 VAL A C 1
ATOM 759 O O . VAL A 1 99 ? 3.854 2.152 -13.297 1.00 93.19 99 VAL A O 1
ATOM 762 N N . ASP A 1 100 ? 5.706 0.923 -13.658 1.00 94.56 100 ASP A N 1
ATOM 763 C CA . ASP A 1 100 ? 5.204 0.136 -14.773 1.00 94.56 100 ASP A CA 1
ATOM 764 C C . ASP A 1 100 ? 4.306 -0.991 -14.249 1.00 94.56 100 ASP A C 1
ATOM 766 O O . ASP A 1 100 ? 4.714 -1.830 -13.436 1.00 94.56 100 ASP A O 1
ATOM 770 N N . LEU A 1 101 ? 3.058 -1.011 -14.719 1.00 94.25 101 LEU A N 1
ATOM 771 C CA . LEU A 1 101 ? 2.051 -1.966 -14.273 1.00 94.25 101 LEU A CA 1
ATOM 772 C C . LEU A 1 101 ? 1.257 -2.530 -15.451 1.00 94.25 101 LEU A C 1
ATOM 774 O O . LEU A 1 101 ? 0.588 -1.803 -16.185 1.00 94.25 101 LEU A O 1
ATOM 778 N N . ALA A 1 102 ? 1.260 -3.851 -15.581 1.00 94.38 102 ALA A N 1
ATOM 779 C CA . ALA A 1 102 ? 0.392 -4.570 -16.496 1.00 94.38 102 ALA A CA 1
ATOM 780 C C . ALA A 1 102 ? -0.989 -4.792 -15.862 1.00 94.38 102 ALA A C 1
ATOM 782 O O . ALA A 1 102 ? -1.103 -5.240 -14.717 1.00 94.38 102 ALA A O 1
ATOM 783 N N . LEU A 1 103 ? -2.049 -4.520 -16.624 1.00 94.06 103 LEU A N 1
ATOM 784 C CA . LEU A 1 103 ? -3.433 -4.767 -16.220 1.00 94.06 103 LEU A CA 1
ATOM 785 C C . LEU A 1 103 ? -4.006 -5.982 -16.966 1.00 94.06 103 LEU A C 1
ATOM 787 O O . LEU A 1 103 ? -3.713 -6.169 -18.150 1.00 94.06 103 LEU A O 1
ATOM 791 N N . PRO A 1 104 ? -4.870 -6.792 -16.326 1.00 92.00 104 PRO A N 1
ATOM 792 C CA . PRO A 1 104 ? -5.639 -7.810 -17.029 1.00 92.00 104 PRO A CA 1
ATOM 793 C C . PRO A 1 104 ? -6.477 -7.203 -18.161 1.00 92.00 104 PRO A C 1
ATOM 795 O O . PRO A 1 104 ? -7.002 -6.093 -18.036 1.00 92.00 104 PRO A O 1
ATOM 798 N N . ARG A 1 105 ? -6.671 -7.958 -19.248 1.00 91.00 105 ARG A N 1
ATOM 799 C CA . ARG A 1 105 ? -7.550 -7.531 -20.348 1.00 91.00 105 ARG A CA 1
ATOM 800 C C . ARG A 1 105 ? -8.964 -7.248 -19.825 1.00 91.00 105 ARG A C 1
ATOM 802 O O . ARG A 1 105 ? -9.494 -8.014 -19.023 1.00 91.00 105 ARG A O 1
ATOM 809 N N . GLY A 1 106 ? -9.565 -6.153 -20.291 1.00 88.94 106 GLY A N 1
ATOM 810 C CA . GLY A 1 106 ? -10.908 -5.723 -19.882 1.00 88.94 106 GLY A CA 1
ATOM 811 C C . GLY A 1 106 ? -10.972 -4.986 -18.539 1.00 88.94 106 GLY A C 1
ATOM 812 O O . GLY A 1 106 ? -12.056 -4.586 -18.124 1.00 88.94 106 GLY A O 1
ATOM 813 N N . MET A 1 107 ? -9.841 -4.776 -17.855 1.00 89.25 107 MET A N 1
ATOM 814 C CA . MET A 1 107 ? -9.786 -3.893 -16.691 1.00 89.25 107 MET A CA 1
ATOM 815 C C . MET A 1 107 ? -9.736 -2.427 -17.131 1.00 89.25 107 MET A C 1
ATOM 817 O O . MET A 1 107 ? -8.953 -2.054 -18.001 1.00 89.25 107 MET A O 1
ATOM 821 N N . THR A 1 108 ? -10.544 -1.581 -16.495 1.00 84.94 108 THR A N 1
ATOM 822 C CA . THR A 1 108 ? -10.465 -0.126 -16.667 1.00 84.94 108 THR A CA 1
ATOM 823 C C . THR A 1 108 ? -9.173 0.408 -16.058 1.00 84.94 108 THR A C 1
ATOM 825 O O . THR A 1 108 ? -8.861 0.090 -14.908 1.00 84.94 108 THR A O 1
ATOM 828 N N . THR A 1 109 ? -8.454 1.250 -16.803 1.00 82.38 109 THR A N 1
ATOM 829 C CA . THR A 1 109 ? -7.256 1.932 -16.308 1.00 82.38 109 THR A CA 1
ATOM 830 C C . THR A 1 109 ? -7.604 2.772 -15.075 1.00 82.38 109 THR A C 1
ATOM 832 O O . THR A 1 109 ? -8.500 3.619 -15.145 1.00 82.38 109 THR A O 1
ATOM 835 N N . PRO A 1 110 ? -6.947 2.538 -13.929 1.00 77.44 110 PRO A N 1
ATOM 836 C CA . PRO A 1 110 ? -7.159 3.331 -12.725 1.00 77.44 110 PRO A CA 1
ATOM 837 C C . PRO A 1 110 ? -6.731 4.785 -12.952 1.00 77.44 110 PRO A C 1
ATOM 839 O O . PRO A 1 110 ? -5.657 5.022 -13.495 1.00 77.44 110 PRO A O 1
ATOM 842 N N . ALA A 1 111 ? -7.577 5.733 -12.540 1.00 63.00 111 ALA A N 1
ATOM 843 C CA . ALA A 1 111 ? -7.323 7.174 -12.662 1.00 63.00 111 ALA A CA 1
ATOM 844 C C . ALA A 1 111 ? -6.238 7.698 -11.711 1.00 63.00 111 ALA A C 1
ATOM 846 O O . ALA A 1 111 ? -6.008 7.065 -10.653 1.00 63.00 111 ALA A O 1
#

Secondary structure (DSSP, 8-state):
--HHHHHHHHHHHHHHHHTTTEEEHHHHHHTT--HHHHHHHHHTTSEEEEETTEEEETTSPPPSSHHHHHHHHH-TT-EE-HHHHHHHTT------SS--EE--TTPPPP-